Protein AF-K9D0R0-F1 (afdb_monomer)

Mean predicted aligned error: 2.79 Å

InterPro domains:
  IPR000415 Nitroreductase-like [G3DSA:3.40.109.10] (1-142)
  IPR000415 Nitroreductase-like [SSF55469] (1-142)
  IPR029479 Nitroreductase [PF00881] (1-142)
  IPR050627 Nitroreductase/BluB [PTHR23026] (1-141)

Foldseek 3Di:
DFAAVLRLLQKDKDKDPDLVLLVLQCVFFVQCNVVSVDPPIDIDMDGHWPCCQQLPHPSVVCCQCVVVVHDPVVSVVSSVVSNCCCCPVQNPVVDRVSSRVSRVVSVVRVVVVVCVVCVVVVHHDDDGPRGDPVSSVVSVVD

Sequence (142 aa):
MSPSSFGFEPWKFVIIEKQSIKDKLFPVSWGAQNSLSGASHFMIILARKKADTVADADYITHIMKDIKHMPEDVQNMMRGAYGNFQTNDFKLIDSDRAMFDWASKQIYIALGNMLTTAAMLGVDSCPIEGFNIEKVEEILSL

Nearest PDB structures (foldseek):
  8q5g-assembly1_B  TM=9.785E-01  e=2.141E-14  Bacillus tequilensis
  8qyg-assembly1_A  TM=9.763E-01  e=8.507E-14  Bacillus tequilensis
  7t33-assembly1_B  TM=9.540E-01  e=3.953E-12  Haemophilus influenzae Rd KW20
  6wt2-assembly2_D  TM=9.504E-01  e=3.723E-12  Neisseria meningitidis Z2491
  2hay-assembly1_A  TM=9.258E-01  e=2.251E-11  Streptococcus pyogenes serotype M1

Organism: NCBI:txid883156

Secondary structure (DSSP, 8-state):
----GGG---EEEEE---HHHHHHHGGG-TTTHHHHHH-S--EEEEEPPHHHHSTT-HHHHHIIIIIS---HHHHHHHHHHHHHIIIIIS--TT-HHHHHHHHHHHHHHHHHHHHHHHHHTT--------S-HHHHHHHHT-

pLDDT: mean 96.79, std 4.28, range [55.34, 98.62]

Structure (mmCIF, N/CA/C/O backbone):
data_AF-K9D0R0-F1
#
_entry.id   AF-K9D0R0-F1
#
loop_
_atom_site.group_PDB
_atom_site.id
_atom_site.type_symbol
_atom_site.label_atom_id
_atom_site.label_alt_id
_atom_site.label_comp_id
_atom_site.label_asym_id
_atom_site.label_entity_id
_atom_site.label_seq_id
_atom_site.pdbx_PDB_ins_code
_atom_site.Cartn_x
_atom_site.Cartn_y
_atom_site.Cartn_z
_atom_site.occupancy
_atom_site.B_iso_or_equiv
_atom_site.auth_seq_id
_atom_site.auth_comp_id
_atom_site.auth_asym_id
_atom_site.auth_atom_id
_atom_site.pdbx_PDB_model_num
ATOM 1 N N . MET A 1 1 ? -8.785 8.375 -5.819 1.00 74.50 1 MET A N 1
ATOM 2 C CA . MET A 1 1 ? -7.786 8.227 -6.897 1.00 74.50 1 MET A CA 1
ATOM 3 C C . MET A 1 1 ? -6.454 8.753 -6.395 1.00 74.50 1 MET A C 1
ATOM 5 O O . MET A 1 1 ? -6.231 9.955 -6.444 1.00 74.50 1 MET A O 1
ATOM 9 N N . SER A 1 2 ? -5.614 7.884 -5.838 1.00 95.69 2 SER A N 1
ATOM 10 C CA . SER A 1 2 ? -4.322 8.299 -5.282 1.00 95.69 2 SER A CA 1
ATOM 11 C C . SER A 1 2 ? -3.208 8.020 -6.283 1.00 95.69 2 SER A C 1
ATOM 13 O O . SER A 1 2 ? -3.195 6.930 -6.852 1.00 95.69 2 SER A O 1
ATOM 15 N N . PRO A 1 3 ? -2.289 8.968 -6.533 1.00 97.38 3 PRO A N 1
ATOM 16 C CA . PRO A 1 3 ? -1.160 8.705 -7.406 1.00 97.38 3 PRO A CA 1
ATOM 17 C C . PRO A 1 3 ? -0.163 7.768 -6.717 1.00 97.38 3 PRO A C 1
ATOM 19 O O . PRO A 1 3 ? -0.053 7.729 -5.493 1.00 97.38 3 PRO A O 1
ATOM 22 N N . SER A 1 4 ? 0.595 7.033 -7.523 1.00 97.88 4 SER A N 1
ATOM 23 C CA . SER A 1 4 ? 1.751 6.251 -7.082 1.00 97.88 4 SER A CA 1
ATOM 24 C C . SER A 1 4 ? 2.858 6.353 -8.125 1.00 97.88 4 SER A C 1
ATOM 26 O O . SER A 1 4 ? 2.587 6.584 -9.306 1.00 97.88 4 SER A O 1
ATOM 28 N N . SER A 1 5 ? 4.114 6.193 -7.705 1.00 97.38 5 SER A N 1
ATOM 29 C CA . SER A 1 5 ? 5.250 6.118 -8.630 1.00 97.38 5 SER A CA 1
ATOM 30 C C . SER A 1 5 ? 5.006 5.034 -9.697 1.00 97.38 5 SER A C 1
ATOM 32 O O . SER A 1 5 ? 4.586 3.924 -9.367 1.00 97.38 5 SER A O 1
ATOM 34 N N . PHE A 1 6 ? 5.179 5.390 -10.979 1.00 97.00 6 PHE A N 1
ATOM 35 C CA . PHE A 1 6 ? 4.824 4.585 -12.167 1.00 97.00 6 PHE A CA 1
ATOM 36 C C . PHE A 1 6 ? 3.338 4.156 -12.270 1.00 97.00 6 PHE A C 1
ATOM 38 O O . PHE A 1 6 ? 2.923 3.498 -13.228 1.00 97.00 6 PHE A O 1
ATOM 45 N N . GLY A 1 7 ? 2.489 4.564 -11.325 1.00 96.50 7 GLY A N 1
ATOM 46 C CA . GLY A 1 7 ? 1.079 4.199 -11.264 1.00 96.50 7 GLY A CA 1
ATOM 47 C C . GLY A 1 7 ? 0.853 2.701 -11.063 1.00 96.50 7 GLY A C 1
ATOM 48 O O . GLY A 1 7 ? -0.078 2.170 -11.659 1.00 96.50 7 GLY A O 1
ATOM 49 N N . PHE A 1 8 ? 1.736 2.000 -10.345 1.00 97.19 8 PHE A N 1
ATOM 50 C CA . PHE A 1 8 ? 1.585 0.559 -10.079 1.00 97.19 8 PHE A CA 1
ATOM 51 C C . PHE A 1 8 ? 0.820 0.241 -8.799 1.00 97.19 8 PHE A C 1
ATOM 53 O O . PHE A 1 8 ? 0.533 -0.925 -8.542 1.00 97.19 8 PHE A O 1
ATOM 60 N N . GLU A 1 9 ? 0.472 1.265 -8.018 1.00 97.56 9 GLU A N 1
ATOM 61 C CA . GLU A 1 9 ? -0.485 1.153 -6.917 1.00 97.56 9 GLU A CA 1
ATOM 62 C C . GLU A 1 9 ? -0.164 -0.029 -5.981 1.00 97.56 9 GLU A C 1
ATOM 64 O O . GLU A 1 9 ? -0.966 -0.953 -5.871 1.00 97.56 9 GLU A O 1
ATOM 69 N N . PRO A 1 10 ? 1.029 -0.077 -5.347 1.00 97.38 10 PRO A N 1
ATOM 70 C CA . PRO A 1 10 ? 1.522 -1.266 -4.644 1.00 97.38 10 PRO A CA 1
ATOM 71 C C . PRO A 1 10 ? 0.852 -1.465 -3.271 1.00 97.38 10 PRO A C 1
ATOM 73 O O . PRO A 1 10 ? 1.516 -1.773 -2.280 1.00 97.38 10 PRO A O 1
ATOM 76 N N . TRP A 1 11 ? -0.464 -1.270 -3.208 1.00 97.38 11 TRP A N 1
ATOM 77 C CA . TRP A 1 11 ? -1.292 -1.323 -2.016 1.00 97.38 11 TRP A CA 1
ATOM 78 C C . TRP A 1 11 ? -2.382 -2.387 -2.107 1.00 97.38 11 TRP A C 1
ATOM 80 O O . TRP A 1 11 ? -2.881 -2.730 -3.179 1.00 97.38 11 TRP A O 1
ATOM 90 N N . LYS A 1 12 ? -2.801 -2.873 -0.941 1.00 95.88 12 LYS A N 1
ATOM 91 C CA . LYS A 1 12 ? -4.054 -3.603 -0.758 1.00 95.88 12 LYS A CA 1
ATOM 92 C C . LYS A 1 12 ? -4.755 -3.072 0.484 1.00 95.88 12 LYS A C 1
ATOM 94 O O . LYS A 1 12 ? -4.132 -2.927 1.531 1.00 95.88 12 LYS A O 1
ATOM 99 N N . PHE A 1 13 ? -6.047 -2.801 0.366 1.00 96.62 13 PHE A N 1
ATOM 100 C CA . PHE A 1 13 ? -6.879 -2.329 1.468 1.00 96.62 13 PHE A CA 1
ATOM 101 C C . PHE A 1 13 ? -7.675 -3.502 2.034 1.00 96.62 13 PHE A C 1
ATOM 103 O O . PHE A 1 13 ? -8.375 -4.188 1.290 1.00 96.62 13 PHE A O 1
ATOM 110 N N . VAL A 1 14 ? -7.557 -3.751 3.337 1.00 96.00 14 VAL A N 1
ATOM 111 C CA . VAL A 1 14 ? -8.257 -4.842 4.022 1.00 96.00 14 VAL A CA 1
ATOM 112 C C . VAL A 1 14 ? -9.148 -4.252 5.103 1.00 96.00 14 VAL A C 1
ATOM 114 O O . VAL A 1 14 ? -8.655 -3.708 6.088 1.00 96.00 14 VAL A O 1
ATOM 117 N N . ILE A 1 15 ? -10.464 -4.363 4.924 1.00 96.50 15 ILE A N 1
ATOM 118 C CA . ILE A 1 15 ? -11.443 -3.968 5.940 1.00 96.50 15 ILE A CA 1
ATOM 119 C C . ILE A 1 15 ? -11.602 -5.125 6.929 1.00 96.50 15 ILE A C 1
ATOM 121 O O . ILE A 1 15 ? -11.897 -6.256 6.544 1.00 96.50 15 ILE A O 1
ATOM 125 N N . ILE A 1 16 ? -11.397 -4.844 8.213 1.00 96.38 16 ILE A N 1
ATOM 126 C CA . ILE A 1 16 ? -11.510 -5.815 9.298 1.00 96.38 16 ILE A CA 1
ATOM 127 C C . ILE A 1 16 ? -12.920 -5.743 9.885 1.00 96.38 16 ILE A C 1
ATOM 129 O O . ILE A 1 16 ? -13.211 -4.926 10.759 1.00 96.38 16 ILE A O 1
ATOM 133 N N . GLU A 1 17 ? -13.802 -6.618 9.409 1.00 92.88 17 GLU A N 1
ATOM 134 C CA . GLU A 1 17 ? -15.193 -6.692 9.881 1.00 92.88 17 GLU A CA 1
ATOM 135 C C . GLU A 1 17 ? -15.362 -7.656 11.063 1.00 92.88 17 GLU A C 1
ATOM 137 O O . GLU A 1 17 ? -16.130 -7.396 11.988 1.00 92.88 17 GLU A O 1
ATOM 142 N N . LYS A 1 18 ? -14.615 -8.768 11.065 1.00 95.06 18 LYS A N 1
ATOM 143 C CA . LYS A 1 18 ? -14.752 -9.834 12.067 1.00 95.06 18 LYS A CA 1
ATOM 144 C C . LYS A 1 18 ? -14.275 -9.374 13.445 1.00 95.06 18 LYS A C 1
ATOM 146 O O . LYS A 1 18 ? -13.082 -9.132 13.638 1.00 95.06 18 LYS A O 1
ATOM 151 N N . GLN A 1 19 ? -15.184 -9.368 14.424 1.00 95.50 19 GLN A N 1
ATOM 152 C CA . GLN A 1 19 ? -14.870 -9.014 15.814 1.00 95.50 19 GLN A CA 1
ATOM 153 C C . GLN A 1 19 ? -13.746 -9.883 16.393 1.00 95.50 19 GLN A C 1
ATOM 155 O O . GLN A 1 19 ? -12.818 -9.360 16.991 1.00 95.50 19 GLN A O 1
ATOM 160 N N . SER A 1 20 ? -13.737 -11.182 16.083 1.00 95.94 20 SER A N 1
ATOM 161 C CA . SER A 1 20 ? -12.689 -12.105 16.534 1.00 95.94 20 SER A CA 1
ATOM 162 C C . SER A 1 20 ? -11.275 -11.719 16.078 1.00 95.94 20 SER A C 1
ATOM 164 O O . SER A 1 20 ? -10.301 -12.113 16.711 1.00 95.94 20 SER A O 1
ATOM 166 N N . ILE A 1 21 ? -11.138 -10.992 14.963 1.00 96.38 21 ILE A N 1
ATOM 167 C CA . ILE A 1 21 ? -9.847 -10.464 14.503 1.00 96.38 21 ILE A CA 1
ATOM 168 C C . ILE A 1 21 ? -9.529 -9.161 15.239 1.00 96.38 21 ILE A C 1
ATOM 170 O O . ILE A 1 21 ? -8.407 -8.997 15.710 1.00 96.38 21 ILE A O 1
ATOM 174 N N . LYS A 1 22 ? -10.514 -8.268 15.417 1.00 96.88 22 LYS A N 1
ATOM 175 C CA . LYS A 1 22 ? -10.354 -7.038 16.213 1.00 96.88 22 LYS A CA 1
ATOM 176 C C . LYS A 1 22 ? -9.904 -7.342 17.646 1.00 96.88 22 LYS A C 1
ATOM 178 O O . LYS A 1 22 ? -8.975 -6.701 18.128 1.00 96.88 22 LYS A O 1
ATOM 183 N N . ASP A 1 23 ? -10.476 -8.368 18.274 1.00 97.00 23 ASP A N 1
ATOM 184 C CA . ASP A 1 23 ? -10.127 -8.803 19.632 1.00 97.00 23 ASP A CA 1
ATOM 185 C C . ASP A 1 23 ? -8.666 -9.272 19.730 1.00 97.00 23 ASP A C 1
ATOM 187 O O . ASP A 1 23 ? -7.988 -8.996 20.718 1.00 97.00 23 ASP A O 1
ATOM 191 N N . LYS A 1 24 ? -8.147 -9.933 18.684 1.00 97.75 24 LYS A N 1
ATOM 192 C CA . LYS A 1 24 ? -6.729 -10.323 18.595 1.00 97.75 24 LYS A CA 1
ATOM 193 C C . LYS A 1 24 ? -5.811 -9.126 18.337 1.00 97.75 24 LYS A C 1
ATOM 195 O O . LYS A 1 24 ? -4.706 -9.083 18.870 1.00 97.75 24 LYS A O 1
ATOM 200 N N . LEU A 1 25 ? -6.256 -8.156 17.534 1.00 98.00 25 LEU A N 1
ATOM 201 C CA . LEU A 1 25 ? -5.489 -6.947 17.212 1.00 98.00 25 LEU A CA 1
ATOM 202 C C . LEU A 1 25 ? -5.384 -5.985 18.403 1.00 98.00 25 LEU A C 1
ATOM 204 O O . LEU A 1 25 ? -4.358 -5.325 18.566 1.00 98.00 25 LEU A O 1
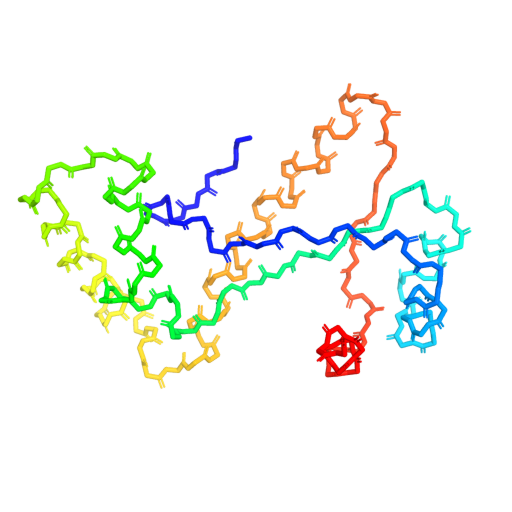ATOM 208 N N . PHE A 1 26 ? -6.415 -5.913 19.245 1.00 98.12 26 PHE A N 1
ATOM 209 C CA . PHE A 1 26 ? -6.502 -4.994 20.381 1.00 98.12 26 PHE A CA 1
ATOM 210 C C . PHE A 1 26 ? -5.287 -5.022 21.331 1.00 98.12 26 PHE A C 1
ATOM 212 O O . PHE A 1 26 ? -4.694 -3.962 21.559 1.00 98.12 26 PHE A O 1
ATOM 219 N N . PRO A 1 27 ? -4.839 -6.182 21.860 1.00 98.19 27 PRO A N 1
ATOM 220 C CA . PRO A 1 27 ? -3.700 -6.231 22.779 1.00 98.19 27 PRO A CA 1
ATOM 221 C C . PRO A 1 27 ? -2.350 -5.903 22.123 1.00 98.19 27 PRO A C 1
ATOM 223 O O . PRO A 1 27 ? -1.389 -5.613 22.833 1.00 98.19 27 PRO A O 1
ATOM 226 N N . VAL A 1 28 ? -2.248 -5.949 20.791 1.00 98.38 28 VAL A N 1
ATOM 227 C CA . VAL A 1 28 ? -0.993 -5.702 20.055 1.00 98.38 28 VAL A CA 1
ATOM 228 C C . VAL A 1 28 ? -0.951 -4.330 19.378 1.00 98.38 28 VAL A C 1
ATOM 230 O O . VAL A 1 28 ? 0.074 -3.966 18.802 1.00 98.38 28 VAL A O 1
ATOM 233 N N . SER A 1 29 ? -2.037 -3.557 19.485 1.00 98.31 29 SER A N 1
ATOM 234 C CA . SER A 1 29 ? -2.244 -2.282 18.789 1.00 98.31 29 SER A CA 1
ATOM 235 C C . SER A 1 29 ? -2.566 -1.155 19.771 1.00 98.31 29 SER A C 1
ATOM 237 O O . SER A 1 29 ? -3.680 -0.634 19.812 1.00 98.31 29 SER A O 1
ATOM 239 N N . TRP A 1 30 ? -1.582 -0.781 20.589 1.00 98.06 30 TRP A N 1
ATOM 240 C CA . TRP A 1 30 ? -1.720 0.206 21.667 1.00 98.06 30 TRP A CA 1
ATOM 241 C C . TRP A 1 30 ? -2.229 1.580 21.196 1.00 98.06 30 TRP A C 1
ATOM 243 O O . TRP A 1 30 ? -3.030 2.203 21.883 1.00 98.06 30 TRP A O 1
ATOM 253 N N . GLY A 1 31 ? -1.832 2.033 20.006 1.00 98.06 31 GLY A N 1
ATOM 254 C CA . GLY A 1 31 ? -2.298 3.280 19.391 1.00 98.06 31 GLY A CA 1
ATOM 255 C C . GLY A 1 31 ? -3.637 3.153 18.661 1.00 98.06 31 GLY A C 1
ATOM 256 O O . GLY A 1 31 ? -4.178 4.154 18.205 1.00 98.06 31 GLY A O 1
ATOM 257 N N . ALA A 1 32 ? -4.179 1.937 18.544 1.00 97.69 32 ALA A N 1
ATOM 258 C CA . ALA A 1 32 ? -5.421 1.653 17.831 1.00 97.69 32 ALA A CA 1
ATOM 259 C C . ALA A 1 32 ? -6.617 1.385 18.750 1.00 97.69 32 ALA A C 1
ATOM 261 O O . ALA A 1 32 ? -7.725 1.234 18.245 1.00 97.69 32 ALA A O 1
ATOM 262 N N . GLN A 1 33 ? -6.423 1.277 20.070 1.00 97.50 33 GLN A N 1
ATOM 263 C CA . GLN A 1 33 ? -7.446 0.756 20.988 1.00 97.50 33 GLN A CA 1
ATOM 264 C C . GLN A 1 33 ? -8.768 1.531 20.931 1.00 97.50 33 GLN A C 1
ATOM 266 O O . GLN A 1 33 ? -9.829 0.917 20.850 1.00 97.50 33 GLN A O 1
ATOM 271 N N . ASN A 1 34 ? -8.720 2.866 20.884 1.00 96.50 34 ASN A N 1
ATOM 272 C CA . ASN A 1 34 ? -9.928 3.688 20.747 1.00 96.50 34 ASN A CA 1
ATOM 273 C C . ASN A 1 34 ? -10.665 3.397 19.429 1.00 96.50 34 ASN A C 1
ATOM 275 O O . ASN A 1 34 ? -11.882 3.213 19.422 1.00 96.50 34 ASN A O 1
ATOM 279 N N . SER A 1 35 ? -9.923 3.289 18.325 1.00 96.44 35 SER A N 1
ATOM 280 C CA . SER A 1 35 ? -10.479 2.977 17.007 1.00 96.44 35 SER A CA 1
ATOM 281 C C . SER A 1 35 ? -11.027 1.549 16.939 1.00 96.44 35 SER A C 1
ATOM 283 O O . SER A 1 35 ? -12.093 1.332 16.379 1.00 96.44 35 SER A O 1
ATOM 285 N N . LEU A 1 36 ? -10.358 0.567 17.543 1.00 96.56 36 LEU A N 1
ATOM 286 C CA . LEU A 1 36 ? -10.834 -0.820 17.581 1.00 96.56 36 LEU A CA 1
ATOM 287 C C . LEU A 1 36 ? -12.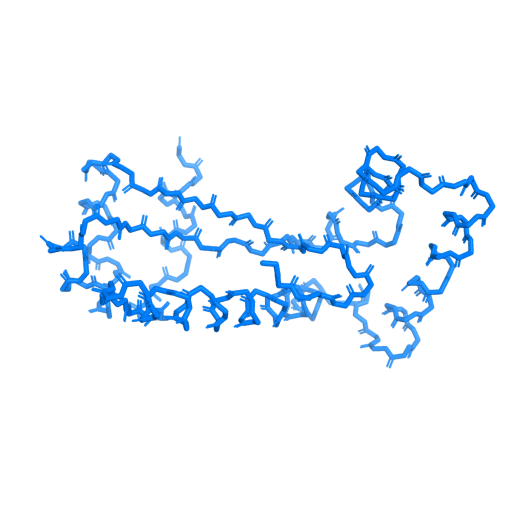119 -0.979 18.406 1.00 96.56 36 LEU A C 1
ATOM 289 O O . LEU A 1 36 ? -12.952 -1.813 18.056 1.00 96.56 36 LEU A O 1
ATOM 293 N N . SER A 1 37 ? -12.294 -0.170 19.454 1.00 95.06 37 SER A N 1
ATOM 294 C CA . SER A 1 37 ? -13.492 -0.184 20.302 1.00 95.06 37 SER A CA 1
ATOM 295 C C . SER A 1 37 ? -14.683 0.571 19.709 1.00 95.06 37 SER A C 1
ATOM 297 O O . SER A 1 37 ? -15.821 0.221 20.009 1.00 95.06 37 SER A O 1
ATOM 299 N N . GLY A 1 38 ? -14.441 1.626 18.923 1.00 92.69 38 GLY A N 1
ATOM 300 C CA . GLY A 1 38 ? -15.493 2.584 18.558 1.00 92.69 38 GLY A CA 1
ATOM 301 C C . GLY A 1 38 ? -15.634 2.917 17.074 1.00 92.69 38 GLY A C 1
ATOM 302 O O . GLY A 1 38 ? -16.638 3.518 16.697 1.00 92.69 38 GLY A O 1
ATOM 303 N N . ALA A 1 39 ? -14.673 2.563 16.217 1.00 96.38 39 ALA A N 1
ATOM 304 C CA . ALA A 1 39 ? -14.755 2.916 14.802 1.00 96.38 39 ALA A CA 1
ATOM 305 C C . ALA A 1 39 ? -15.792 2.055 14.071 1.00 96.38 39 ALA A C 1
ATOM 307 O O . ALA A 1 39 ? -15.838 0.831 14.226 1.00 96.38 39 ALA A O 1
ATOM 308 N N . SER A 1 40 ? -16.576 2.695 13.198 1.00 95.69 40 SER A N 1
ATOM 309 C CA . SER A 1 40 ? -17.513 1.999 12.307 1.00 95.69 40 SER A CA 1
ATOM 310 C C . SER A 1 40 ? -16.788 1.050 11.348 1.00 95.69 40 SER A C 1
ATOM 312 O O . SER A 1 40 ? -17.281 -0.038 11.063 1.00 95.69 40 SER A O 1
ATOM 314 N N . HIS A 1 41 ? -15.595 1.438 10.893 1.00 96.69 41 HIS A N 1
ATOM 315 C CA . HIS A 1 41 ? -14.731 0.642 10.031 1.00 96.69 41 HIS A CA 1
ATOM 316 C C . HIS A 1 41 ? -13.297 0.689 10.548 1.00 96.69 41 HIS A C 1
ATOM 318 O O . HIS A 1 41 ? -12.801 1.737 10.957 1.00 96.69 41 HIS A O 1
ATOM 324 N N . PHE A 1 42 ? -12.618 -0.452 10.481 1.00 97.44 42 PHE A N 1
ATOM 325 C CA . PHE A 1 42 ? -11.192 -0.562 10.759 1.00 97.44 42 PHE A CA 1
ATOM 326 C C . PHE A 1 42 ? -10.517 -1.154 9.527 1.00 97.44 42 PHE A C 1
ATOM 328 O O . PHE A 1 42 ? -10.932 -2.209 9.050 1.00 97.44 42 PHE A O 1
ATOM 335 N N . MET A 1 43 ? -9.512 -0.470 8.989 1.00 96.94 43 MET A N 1
ATOM 336 C CA . MET A 1 43 ? -8.835 -0.874 7.762 1.00 96.94 43 MET A CA 1
ATOM 337 C C . MET A 1 43 ? -7.338 -1.000 8.001 1.00 96.94 43 MET A C 1
ATOM 339 O O . MET A 1 43 ? -6.729 -0.136 8.624 1.00 96.94 43 MET A O 1
ATOM 343 N N . ILE A 1 44 ? -6.750 -2.055 7.447 1.00 97.31 44 ILE A N 1
ATOM 344 C CA . ILE A 1 44 ? -5.305 -2.236 7.358 1.00 97.31 44 ILE A CA 1
ATOM 345 C C . ILE A 1 44 ? -4.897 -2.022 5.903 1.00 97.31 44 ILE A C 1
ATOM 347 O O . ILE A 1 44 ? -5.512 -2.580 4.989 1.00 97.31 44 ILE A O 1
ATOM 351 N N . ILE A 1 45 ? -3.870 -1.200 5.686 1.00 97.69 45 ILE A N 1
ATOM 352 C CA . ILE A 1 45 ? -3.300 -0.959 4.361 1.00 97.69 45 ILE A CA 1
ATOM 353 C C . ILE A 1 45 ? -1.995 -1.743 4.254 1.00 97.69 45 ILE A C 1
ATOM 355 O O . ILE A 1 45 ? -1.078 -1.541 5.044 1.00 97.69 45 ILE A O 1
ATOM 359 N N . LEU A 1 46 ? -1.924 -2.654 3.288 1.00 97.44 46 LEU A N 1
ATOM 360 C CA . LEU A 1 46 ? -0.780 -3.534 3.072 1.00 97.44 46 LEU A CA 1
ATOM 361 C C . LEU A 1 46 ? 0.059 -3.038 1.900 1.00 97.44 46 LEU A C 1
ATOM 363 O O . LEU A 1 46 ? -0.498 -2.722 0.847 1.00 97.44 46 LEU A O 1
ATOM 367 N N . ALA A 1 47 ? 1.381 -3.045 2.064 1.00 97.62 47 ALA A N 1
ATOM 368 C CA . ALA A 1 47 ? 2.338 -2.817 0.985 1.00 97.62 47 ALA A CA 1
ATOM 369 C C . ALA A 1 47 ? 2.740 -4.129 0.322 1.00 97.62 47 ALA A C 1
ATOM 371 O O . ALA A 1 47 ? 3.008 -5.129 0.994 1.00 97.62 47 ALA A O 1
ATOM 372 N N . ARG A 1 48 ? 2.822 -4.118 -1.008 1.00 97.19 48 ARG A N 1
ATOM 373 C CA . ARG A 1 48 ? 3.392 -5.238 -1.759 1.00 97.19 48 ARG A CA 1
ATOM 374 C C . ARG A 1 48 ? 4.890 -5.370 -1.477 1.00 97.19 48 ARG A C 1
ATOM 376 O O . ARG A 1 48 ? 5.609 -4.374 -1.401 1.00 97.19 48 ARG A O 1
ATOM 383 N N . LYS A 1 49 ? 5.353 -6.613 -1.320 1.00 97.00 49 LYS A N 1
ATOM 384 C CA . LYS A 1 49 ? 6.772 -6.947 -1.115 1.00 97.00 49 LYS A CA 1
ATOM 385 C C . LYS A 1 49 ? 7.505 -6.995 -2.457 1.00 97.00 49 LYS A C 1
ATOM 387 O O . LYS A 1 49 ? 6.874 -7.040 -3.509 1.00 97.00 49 LYS A O 1
ATOM 392 N N . LYS A 1 50 ? 8.839 -7.050 -2.408 1.00 97.31 50 LYS A N 1
ATOM 393 C CA . LYS A 1 50 ? 9.719 -7.063 -3.588 1.00 97.31 50 LYS A CA 1
ATOM 394 C C . LYS A 1 50 ? 9.289 -8.045 -4.679 1.00 97.31 50 LYS A C 1
ATOM 396 O O . LYS A 1 50 ? 9.290 -7.666 -5.841 1.00 97.31 50 LYS A O 1
ATOM 401 N N . ALA A 1 51 ? 8.887 -9.262 -4.313 1.00 96.94 51 ALA A N 1
ATOM 402 C CA . ALA A 1 51 ? 8.459 -10.283 -5.272 1.00 96.94 51 ALA A CA 1
ATOM 403 C C . ALA A 1 51 ? 7.318 -9.821 -6.202 1.00 96.94 51 ALA A C 1
ATOM 405 O O . ALA A 1 51 ? 7.258 -10.245 -7.348 1.00 96.94 51 ALA A O 1
ATOM 406 N N . ASP A 1 52 ? 6.461 -8.913 -5.731 1.00 97.25 52 ASP A N 1
ATOM 407 C CA . ASP A 1 52 ? 5.358 -8.349 -6.510 1.00 97.25 52 ASP A CA 1
ATOM 408 C C . ASP A 1 52 ? 5.712 -7.009 -7.172 1.00 97.25 52 ASP A C 1
ATOM 410 O O . ASP A 1 52 ? 4.939 -6.499 -7.980 1.00 97.25 52 ASP A O 1
ATOM 414 N N . THR A 1 53 ? 6.817 -6.373 -6.783 1.00 96.62 53 THR A N 1
ATOM 415 C CA . THR A 1 53 ? 7.134 -5.002 -7.203 1.00 96.62 53 THR A CA 1
ATOM 416 C C . THR A 1 53 ? 8.363 -4.900 -8.086 1.00 96.62 53 THR A C 1
ATOM 418 O O . THR A 1 53 ? 8.555 -3.852 -8.688 1.00 96.62 53 THR A O 1
ATOM 421 N N . VAL A 1 54 ? 9.181 -5.944 -8.227 1.00 97.56 54 VAL A N 1
ATOM 422 C CA . VAL A 1 54 ? 10.251 -5.969 -9.239 1.00 97.56 54 VAL A CA 1
ATOM 423 C C . VAL A 1 54 ? 9.677 -5.817 -10.649 1.00 97.56 54 VAL A C 1
ATOM 425 O O . VAL A 1 54 ? 8.546 -6.214 -10.917 1.00 97.56 54 VAL A O 1
ATOM 428 N N . ALA A 1 55 ? 10.437 -5.195 -11.551 1.00 97.44 55 ALA A N 1
ATOM 429 C CA . ALA A 1 55 ? 9.936 -4.801 -12.868 1.00 97.44 55 ALA A CA 1
ATOM 430 C C . ALA A 1 55 ? 9.384 -5.957 -13.726 1.00 97.44 55 ALA A C 1
ATOM 432 O O . ALA A 1 55 ? 8.500 -5.745 -14.560 1.00 97.44 55 ALA A O 1
ATOM 433 N N . ASP A 1 56 ? 9.888 -7.170 -13.526 1.00 96.06 56 ASP A N 1
ATOM 434 C CA . ASP A 1 56 ? 9.461 -8.398 -14.193 1.00 96.06 56 ASP A CA 1
ATOM 435 C C . ASP A 1 56 ? 8.359 -9.168 -13.446 1.00 96.06 56 ASP A C 1
ATOM 437 O O . ASP A 1 56 ? 7.892 -10.183 -13.956 1.00 96.06 56 ASP A O 1
ATOM 441 N N . ALA A 1 57 ? 7.888 -8.682 -12.292 1.00 97.81 57 ALA A N 1
ATOM 442 C CA . ALA A 1 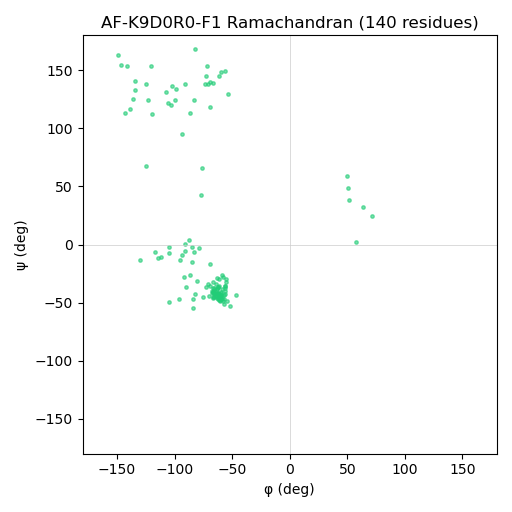57 ? 6.843 -9.349 -11.523 1.00 97.81 57 ALA A CA 1
ATOM 443 C C . ALA A 1 57 ? 5.522 -9.462 -12.302 1.00 97.81 57 ALA A C 1
ATOM 445 O O . ALA A 1 57 ? 5.090 -8.534 -13.002 1.00 97.81 57 ALA A O 1
ATOM 446 N N . ASP A 1 58 ? 4.813 -10.572 -12.083 1.00 98.19 58 ASP A N 1
ATOM 447 C CA . ASP A 1 58 ? 3.492 -10.827 -12.670 1.00 98.19 58 ASP A CA 1
ATOM 448 C C . ASP A 1 58 ? 2.498 -9.713 -12.341 1.00 98.19 58 ASP A C 1
ATOM 450 O O . ASP A 1 58 ? 1.720 -9.298 -13.198 1.00 98.19 58 ASP A O 1
ATOM 454 N N . TYR A 1 59 ? 2.561 -9.167 -11.124 1.00 97.94 59 TYR A N 1
ATOM 455 C CA . TYR A 1 59 ? 1.717 -8.048 -10.718 1.00 97.94 59 TYR A CA 1
ATOM 456 C C . TYR A 1 59 ? 1.940 -6.800 -11.585 1.00 97.94 59 TYR A C 1
ATOM 458 O O . TYR A 1 59 ? 0.976 -6.174 -12.025 1.00 97.94 59 TYR A O 1
ATOM 466 N N . ILE A 1 60 ? 3.194 -6.450 -11.880 1.00 98.12 60 ILE A N 1
ATOM 467 C CA . ILE A 1 60 ? 3.521 -5.295 -12.726 1.00 98.12 60 ILE A CA 1
ATOM 468 C C . ILE A 1 60 ? 3.009 -5.523 -14.149 1.00 98.12 60 ILE A C 1
ATOM 470 O O . ILE A 1 60 ? 2.392 -4.633 -14.741 1.00 98.12 60 ILE A O 1
ATOM 474 N N . THR A 1 61 ? 3.183 -6.738 -14.671 1.00 97.88 61 THR A N 1
ATOM 475 C CA . THR A 1 61 ? 2.640 -7.129 -15.978 1.00 97.88 61 THR A CA 1
ATOM 476 C C . THR A 1 61 ? 1.113 -7.045 -16.001 1.00 97.88 61 THR A C 1
ATOM 478 O O . THR A 1 61 ? 0.558 -6.454 -16.926 1.00 97.88 61 THR A O 1
ATOM 481 N N . HIS A 1 62 ? 0.434 -7.539 -14.965 1.00 98.00 62 HIS A N 1
ATOM 482 C CA . HIS A 1 62 ? -1.018 -7.453 -14.816 1.00 98.00 62 HIS A CA 1
ATOM 483 C C . HIS A 1 62 ? -1.512 -6.000 -14.822 1.00 98.00 62 HIS A C 1
ATOM 485 O O . HIS A 1 62 ? -2.426 -5.661 -15.574 1.00 98.00 62 HIS A O 1
ATOM 491 N N . ILE A 1 63 ? -0.877 -5.104 -14.055 1.00 97.94 63 ILE A N 1
ATOM 492 C CA . ILE A 1 63 ? -1.261 -3.686 -14.044 1.00 97.94 63 ILE A CA 1
ATOM 493 C C . ILE A 1 63 ? -1.104 -3.057 -15.434 1.00 97.94 63 ILE A C 1
ATOM 495 O O . ILE A 1 63 ? -1.998 -2.346 -15.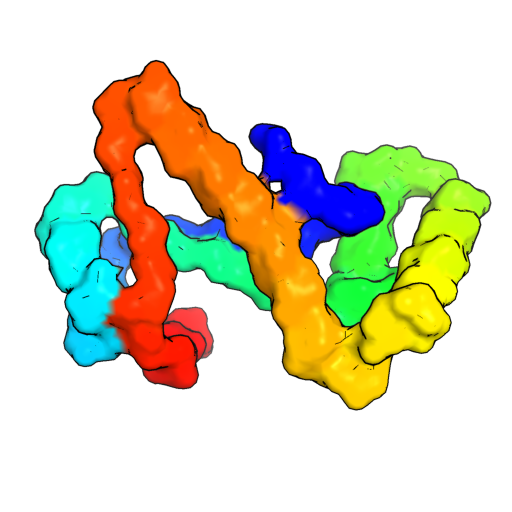890 1.00 97.94 63 ILE A O 1
ATOM 499 N N . MET A 1 64 ? 0.007 -3.297 -16.133 1.00 98.12 64 MET A N 1
ATOM 500 C CA . MET A 1 64 ? 0.218 -2.686 -17.450 1.00 98.12 64 MET A CA 1
ATOM 501 C C . MET A 1 64 ? -0.718 -3.258 -18.521 1.00 98.12 64 MET A C 1
ATOM 503 O O . MET A 1 64 ? -1.288 -2.501 -19.309 1.00 98.12 64 MET A O 1
ATOM 507 N N . LYS A 1 65 ? -0.886 -4.582 -18.551 1.00 98.12 65 LYS A N 1
ATOM 508 C CA . LYS A 1 65 ? -1.630 -5.290 -19.596 1.00 98.12 65 LYS A CA 1
ATOM 509 C C . LYS A 1 65 ? -3.133 -5.310 -19.339 1.00 98.12 65 LYS A C 1
ATOM 511 O O . LYS A 1 65 ? -3.912 -4.913 -20.201 1.00 98.12 65 LYS A O 1
ATOM 516 N N . ASP A 1 66 ? -3.543 -5.784 -18.171 1.00 98.06 66 ASP A N 1
ATOM 517 C CA . ASP A 1 66 ? -4.941 -6.128 -17.913 1.00 98.06 66 ASP A CA 1
ATOM 518 C C . ASP A 1 66 ? -5.720 -4.954 -17.318 1.00 98.06 66 ASP A C 1
ATOM 520 O O . ASP A 1 66 ? -6.922 -4.859 -17.539 1.00 98.06 66 ASP A O 1
ATOM 524 N N . ILE A 1 67 ? -5.048 -4.051 -16.592 1.00 96.88 67 ILE A N 1
ATOM 525 C CA . ILE A 1 67 ? -5.686 -2.872 -15.984 1.00 96.88 67 ILE A CA 1
ATOM 526 C C . ILE A 1 67 ? -5.529 -1.626 -16.859 1.00 96.88 67 ILE A C 1
ATOM 528 O O . ILE A 1 67 ? -6.494 -0.900 -17.085 1.00 96.88 67 ILE A O 1
ATOM 532 N N . LYS A 1 68 ? -4.316 -1.354 -17.354 1.00 96.50 68 LYS A N 1
ATOM 533 C CA . LYS A 1 68 ? -4.029 -0.160 -18.169 1.00 96.50 68 LYS A CA 1
ATOM 534 C C . LYS A 1 68 ? -4.139 -0.391 -19.677 1.00 96.50 68 LYS A C 1
ATOM 536 O O . LYS A 1 68 ? -4.062 0.582 -20.423 1.00 96.50 68 LYS A O 1
ATOM 541 N N . HIS A 1 69 ? -4.300 -1.639 -20.123 1.00 97.88 69 HIS A N 1
ATOM 542 C CA . HIS A 1 69 ? -4.432 -2.008 -21.539 1.00 97.88 69 HIS A CA 1
ATOM 543 C C . HIS A 1 69 ? -3.321 -1.437 -22.436 1.00 97.88 69 HIS A C 1
ATOM 545 O O . HIS A 1 69 ? -3.566 -1.009 -23.564 1.00 97.88 69 HIS A O 1
ATOM 551 N N . MET A 1 70 ? -2.086 -1.412 -21.926 1.00 97.88 70 MET A N 1
ATOM 552 C CA . MET A 1 70 ? -0.940 -0.885 -22.663 1.00 97.88 70 MET A CA 1
ATOM 553 C C . MET A 1 70 ? -0.549 -1.819 -23.820 1.00 97.88 70 MET A C 1
ATOM 555 O O . MET A 1 70 ? -0.479 -3.035 -23.618 1.00 97.88 70 MET A O 1
ATOM 559 N N . PRO A 1 71 ? -0.220 -1.282 -25.007 1.00 98.12 71 PRO A N 1
ATOM 560 C CA . PRO A 1 71 ? 0.432 -2.039 -26.075 1.00 98.12 71 PRO A CA 1
ATOM 561 C C . PRO A 1 71 ? 1.754 -2.676 -25.619 1.00 98.12 71 PRO A C 1
ATOM 563 O O . PRO A 1 71 ? 2.436 -2.141 -24.744 1.00 98.12 71 PRO A O 1
ATOM 566 N N . GLU A 1 72 ? 2.126 -3.820 -26.194 1.00 97.50 72 GLU A N 1
ATOM 567 C CA . GLU A 1 72 ? 3.293 -4.606 -25.759 1.00 97.50 72 GLU A CA 1
ATOM 568 C C . GLU A 1 72 ? 4.619 -3.829 -25.837 1.00 97.50 72 GLU A C 1
ATOM 570 O O . GLU A 1 72 ? 5.455 -3.919 -24.938 1.00 97.50 72 GLU A O 1
ATOM 575 N N . ASP A 1 73 ? 4.802 -3.009 -26.870 1.00 97.94 73 ASP A N 1
ATOM 576 C CA . ASP A 1 73 ? 5.964 -2.135 -27.033 1.00 97.94 73 ASP A CA 1
ATOM 577 C C . ASP A 1 73 ? 6.062 -1.096 -25.904 1.00 97.94 73 ASP A C 1
ATOM 579 O O . ASP A 1 73 ? 7.138 -0.893 -25.332 1.00 97.94 73 ASP A O 1
ATOM 583 N N . VAL A 1 74 ? 4.929 -0.511 -25.506 1.00 98.00 74 VAL A N 1
ATOM 584 C CA . VAL A 1 74 ? 4.844 0.418 -24.371 1.00 98.00 74 VAL A CA 1
ATOM 585 C C . VAL A 1 74 ? 5.123 -0.302 -23.050 1.00 98.00 74 VAL A C 1
ATOM 587 O O . VAL A 1 74 ? 5.857 0.227 -22.215 1.00 98.00 74 VAL A O 1
ATOM 590 N N . GLN A 1 75 ? 4.608 -1.524 -22.866 1.00 98.00 75 GLN A N 1
ATOM 591 C CA . GLN A 1 75 ? 4.910 -2.343 -21.684 1.00 98.00 75 GLN A CA 1
ATOM 592 C C . GLN A 1 75 ? 6.414 -2.613 -21.566 1.00 98.00 75 GLN A C 1
ATOM 594 O O . GLN A 1 75 ? 6.986 -2.463 -20.488 1.00 98.00 75 GLN A O 1
ATOM 599 N N . ASN A 1 76 ? 7.069 -2.974 -22.671 1.00 97.94 76 ASN A N 1
ATOM 600 C CA . ASN A 1 76 ? 8.502 -3.259 -22.693 1.00 97.94 76 ASN A CA 1
ATOM 601 C C . ASN A 1 76 ? 9.339 -2.007 -22.397 1.00 97.94 76 ASN A C 1
ATOM 603 O O . ASN A 1 76 ? 10.273 -2.072 -21.594 1.00 97.94 76 ASN A O 1
ATOM 607 N N . MET A 1 77 ? 8.971 -0.855 -22.967 1.00 98.06 77 MET A N 1
ATOM 608 C CA . MET A 1 77 ? 9.612 0.427 -22.659 1.00 98.06 77 MET A CA 1
ATOM 609 C C . MET A 1 77 ? 9.458 0.791 -21.176 1.00 98.06 77 MET A C 1
ATOM 611 O O . MET A 1 77 ? 10.440 1.125 -20.510 1.00 98.06 77 MET A O 1
ATOM 615 N N . MET A 1 78 ? 8.238 0.695 -20.640 1.00 97.94 78 MET A N 1
ATOM 616 C CA . MET A 1 78 ? 7.948 1.035 -19.248 1.00 97.94 78 MET A CA 1
ATOM 617 C C . MET A 1 78 ? 8.648 0.083 -18.274 1.00 97.94 78 MET A C 1
ATOM 619 O O . MET A 1 78 ? 9.197 0.542 -17.272 1.00 97.94 78 MET A O 1
ATOM 623 N N . ARG A 1 79 ? 8.709 -1.217 -18.593 1.00 98.00 79 ARG A N 1
ATOM 624 C CA . ARG A 1 79 ? 9.455 -2.219 -17.820 1.00 98.00 79 ARG A CA 1
ATOM 625 C C . ARG A 1 79 ? 10.949 -1.904 -17.788 1.00 98.00 79 ARG A C 1
ATOM 627 O O . ARG A 1 79 ? 11.548 -1.958 -16.719 1.00 98.00 79 ARG A O 1
ATOM 634 N N . GLY A 1 80 ? 11.537 -1.520 -18.922 1.00 98.31 80 GLY A N 1
ATOM 635 C CA . GLY A 1 80 ? 12.940 -1.101 -18.991 1.00 98.31 80 GLY A CA 1
ATOM 636 C C . GLY A 1 80 ? 13.230 0.132 -18.130 1.00 98.31 80 GLY A C 1
ATOM 637 O O . GLY A 1 80 ? 14.163 0.120 -17.328 1.00 98.31 80 GLY A O 1
ATOM 638 N N . ALA A 1 81 ? 12.395 1.171 -18.235 1.00 98.50 81 ALA A N 1
ATOM 639 C CA . ALA A 1 81 ? 12.529 2.386 -17.428 1.00 98.50 81 ALA A CA 1
ATOM 640 C C . ALA A 1 81 ? 12.356 2.108 -15.926 1.00 98.50 81 ALA A C 1
ATOM 642 O O . ALA A 1 81 ? 13.127 2.607 -15.106 1.00 98.50 81 ALA A O 1
ATOM 643 N N . TYR A 1 82 ? 11.375 1.280 -15.562 1.00 98.38 82 TYR A N 1
ATOM 644 C CA . TYR A 1 82 ? 11.130 0.908 -14.175 1.00 98.38 82 TYR A CA 1
ATOM 645 C C . TYR A 1 82 ? 12.264 0.050 -13.600 1.00 98.38 82 TYR A C 1
ATOM 647 O O . TYR A 1 82 ? 12.728 0.315 -12.494 1.00 98.38 82 TYR A O 1
ATOM 655 N N . GLY A 1 83 ? 12.785 -0.908 -14.371 1.00 98.31 83 GLY A N 1
ATOM 656 C CA . GLY A 1 83 ? 13.960 -1.693 -13.991 1.00 98.31 83 GLY A CA 1
ATOM 657 C C . GLY A 1 83 ? 15.205 -0.824 -13.791 1.00 98.31 83 GLY A C 1
ATOM 658 O O . GLY A 1 83 ? 15.899 -0.972 -12.787 1.00 98.31 83 GLY A O 1
ATOM 659 N N . ASN A 1 84 ? 15.457 0.145 -14.681 1.00 98.50 84 ASN A N 1
ATOM 660 C CA . ASN A 1 84 ? 16.550 1.107 -14.501 1.00 98.50 84 ASN A CA 1
ATOM 661 C C . ASN A 1 84 ? 16.378 1.933 -13.221 1.00 98.50 84 ASN A C 1
ATOM 663 O O . ASN A 1 84 ? 17.328 2.082 -12.456 1.00 98.50 84 ASN A O 1
ATOM 667 N N . PHE A 1 85 ? 15.167 2.428 -12.966 1.00 98.50 85 PHE A N 1
ATOM 668 C CA . PHE A 1 85 ? 14.852 3.162 -11.745 1.00 98.50 85 PHE A CA 1
ATOM 669 C C . PHE A 1 85 ? 15.160 2.332 -10.491 1.00 98.50 85 PHE A C 1
ATOM 671 O O . PHE A 1 85 ? 15.820 2.812 -9.567 1.00 98.50 85 PHE A O 1
ATOM 678 N N . GLN A 1 86 ? 14.726 1.069 -10.471 1.00 98.19 86 GLN A N 1
ATOM 679 C CA . GLN A 1 86 ? 14.934 0.173 -9.337 1.00 98.19 86 GLN A CA 1
ATOM 680 C C . GLN A 1 86 ? 16.409 -0.169 -9.119 1.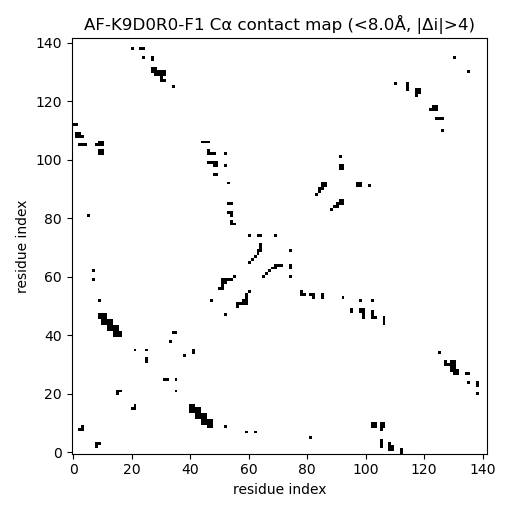00 98.19 86 GLN A C 1
ATOM 682 O O . GLN A 1 86 ? 16.850 -0.203 -7.972 1.00 98.19 86 GLN A O 1
ATOM 687 N N . THR A 1 87 ? 17.172 -0.417 -10.181 1.00 98.00 87 THR A N 1
ATOM 688 C CA . THR A 1 87 ? 18.572 -0.855 -10.071 1.00 98.00 87 THR A CA 1
ATOM 689 C C . THR A 1 87 ? 19.534 0.317 -9.894 1.00 98.00 87 THR A C 1
ATOM 691 O O . THR A 1 87 ? 20.391 0.284 -9.015 1.00 98.00 87 THR A O 1
ATOM 694 N N . ASN A 1 88 ? 19.390 1.370 -10.700 1.00 97.69 88 ASN A N 1
ATOM 695 C CA . ASN A 1 88 ? 20.409 2.409 -10.847 1.00 97.69 88 ASN A CA 1
ATOM 696 C C . ASN A 1 88 ? 20.045 3.702 -10.116 1.00 97.69 88 ASN A C 1
ATOM 698 O O . ASN A 1 88 ? 20.860 4.214 -9.346 1.00 97.69 88 ASN A O 1
ATOM 702 N N . ASP A 1 89 ? 18.829 4.213 -10.327 1.00 97.69 89 ASP A N 1
ATOM 703 C CA . ASP A 1 89 ? 18.457 5.542 -9.828 1.00 97.69 89 ASP A CA 1
ATOM 704 C C . ASP A 1 89 ? 18.198 5.513 -8.316 1.00 97.69 89 ASP A C 1
ATOM 706 O O . ASP A 1 89 ? 18.674 6.373 -7.576 1.00 97.69 89 ASP A O 1
ATOM 710 N N . PHE A 1 90 ? 17.448 4.509 -7.851 1.00 97.00 90 PHE A N 1
ATOM 711 C CA . PHE A 1 90 ? 17.024 4.386 -6.453 1.00 97.00 90 PHE A CA 1
ATOM 712 C C . PHE A 1 90 ? 17.668 3.211 -5.708 1.00 97.00 90 PHE A C 1
ATOM 714 O O . PHE A 1 90 ? 17.554 3.156 -4.484 1.00 97.00 90 PHE A O 1
ATOM 721 N N . LYS A 1 91 ? 18.355 2.299 -6.413 1.00 97.19 91 LYS A N 1
ATOM 722 C CA . LYS A 1 91 ? 19.114 1.172 -5.829 1.00 97.19 91 LYS A CA 1
ATOM 723 C C . LYS A 1 91 ? 18.295 0.343 -4.829 1.00 97.19 91 LYS A C 1
ATOM 725 O O . LYS A 1 91 ? 18.710 0.075 -3.705 1.00 97.19 91 LYS A O 1
ATOM 730 N N . LEU A 1 92 ? 17.090 -0.030 -5.243 1.00 97.06 92 LEU A N 1
ATOM 731 C CA . LEU A 1 92 ? 16.110 -0.758 -4.438 1.00 97.06 92 LEU A CA 1
ATOM 732 C C . LEU A 1 92 ? 16.301 -2.278 -4.503 1.00 97.06 92 LEU A C 1
ATOM 734 O O . LEU A 1 92 ? 15.891 -2.978 -3.582 1.00 97.06 92 LEU A O 1
ATOM 738 N N . ILE A 1 93 ? 16.886 -2.801 -5.586 1.00 94.38 93 ILE A N 1
ATOM 739 C CA . ILE A 1 93 ? 16.933 -4.249 -5.855 1.00 94.38 93 ILE A CA 1
ATOM 740 C C . ILE A 1 93 ? 17.738 -5.018 -4.804 1.00 94.38 93 ILE A C 1
ATOM 742 O O . ILE A 1 93 ? 17.346 -6.127 -4.439 1.00 94.38 93 ILE A O 1
ATOM 746 N N . ASP A 1 94 ? 18.796 -4.430 -4.254 1.00 91.94 94 ASP A N 1
ATOM 747 C CA . ASP A 1 94 ? 19.694 -5.125 -3.324 1.00 91.94 94 ASP A CA 1
ATOM 748 C C . ASP A 1 94 ? 19.132 -5.239 -1.896 1.00 91.94 94 ASP A C 1
ATOM 750 O O . ASP A 1 94 ? 19.750 -5.854 -1.029 1.00 91.94 94 ASP A O 1
ATOM 754 N N . SER A 1 95 ? 17.956 -4.661 -1.625 1.00 96.50 95 SER A N 1
ATOM 755 C CA . SER A 1 95 ? 17.345 -4.681 -0.297 1.00 96.50 95 SER A CA 1
ATOM 756 C C . SER A 1 95 ? 15.830 -4.817 -0.368 1.00 96.50 95 SER A C 1
ATOM 758 O O . SER A 1 95 ? 15.108 -3.896 -0.753 1.00 96.50 95 SER A O 1
ATOM 760 N N . ASP A 1 96 ? 15.332 -5.956 0.111 1.00 96.69 96 ASP A N 1
ATOM 761 C CA . ASP A 1 96 ? 13.898 -6.203 0.271 1.00 96.69 96 ASP A CA 1
ATOM 762 C C . ASP A 1 96 ? 13.242 -5.126 1.141 1.00 96.69 96 ASP A C 1
ATOM 764 O O . ASP A 1 96 ? 12.125 -4.692 0.857 1.00 96.69 96 ASP A O 1
ATOM 768 N N . ARG A 1 97 ? 13.968 -4.630 2.154 1.00 97.06 97 ARG A N 1
ATOM 769 C CA . ARG A 1 97 ? 13.507 -3.531 3.001 1.00 97.06 97 ARG A CA 1
ATOM 770 C C . ARG A 1 97 ? 13.396 -2.223 2.224 1.00 97.06 97 ARG A C 1
ATOM 772 O O . ARG A 1 97 ? 12.374 -1.558 2.338 1.00 97.06 97 ARG A O 1
ATOM 779 N N . ALA A 1 98 ? 14.394 -1.870 1.412 1.00 97.88 98 ALA A N 1
ATOM 780 C CA . ALA A 1 98 ? 14.353 -0.644 0.612 1.00 97.88 98 ALA A CA 1
ATOM 781 C C . ALA A 1 98 ? 13.197 -0.668 -0.399 1.00 97.88 98 ALA A C 1
ATOM 783 O O . ALA A 1 98 ? 12.479 0.324 -0.547 1.00 97.88 98 ALA A O 1
ATOM 784 N N . MET A 1 99 ? 12.974 -1.814 -1.049 1.00 98.00 99 MET A N 1
ATOM 785 C CA . MET A 1 99 ? 11.849 -2.002 -1.963 1.00 98.00 99 MET A CA 1
ATOM 786 C C . MET A 1 99 ? 10.498 -1.910 -1.238 1.00 98.00 99 MET A C 1
ATOM 788 O O . MET A 1 99 ? 9.579 -1.236 -1.710 1.00 98.00 99 MET A O 1
ATOM 792 N N . PHE A 1 100 ? 10.381 -2.544 -0.069 1.00 97.81 100 PHE A N 1
ATOM 793 C CA . PHE A 1 100 ? 9.180 -2.477 0.761 1.00 97.81 100 PHE A CA 1
ATOM 794 C C . PHE A 1 100 ? 8.903 -1.055 1.270 1.00 97.81 100 PHE A C 1
ATOM 796 O O . PHE A 1 100 ? 7.762 -0.597 1.230 1.00 97.81 100 PHE A O 1
ATOM 803 N N . ASP A 1 101 ? 9.932 -0.317 1.690 1.00 98.19 101 ASP A N 1
ATOM 804 C CA . ASP A 1 101 ? 9.802 1.074 2.126 1.00 98.19 101 ASP A CA 1
ATOM 805 C C . ASP A 1 101 ? 9.394 1.990 0.962 1.00 98.19 101 ASP A C 1
ATOM 807 O O . ASP A 1 101 ? 8.585 2.902 1.144 1.00 98.19 101 ASP A O 1
ATOM 811 N N . TRP A 1 102 ? 9.898 1.748 -0.255 1.00 98.38 102 TRP A N 1
ATOM 812 C CA . TRP A 1 102 ? 9.432 2.453 -1.452 1.00 98.38 102 TRP A CA 1
ATOM 813 C C . TRP A 1 102 ? 7.940 2.211 -1.704 1.00 98.38 102 TRP A C 1
ATOM 815 O O . TRP A 1 102 ? 7.203 3.181 -1.888 1.00 98.38 102 TRP A O 1
ATOM 825 N N . ALA A 1 103 ? 7.476 0.959 -1.654 1.00 98.19 103 ALA A N 1
ATOM 826 C CA . ALA A 1 103 ? 6.058 0.632 -1.811 1.00 98.19 103 ALA A CA 1
ATOM 827 C C . ALA A 1 103 ? 5.206 1.267 -0.698 1.00 98.19 103 ALA A C 1
ATOM 829 O O . ALA A 1 103 ? 4.172 1.881 -0.972 1.00 98.19 103 ALA A O 1
ATOM 830 N N . SER A 1 104 ? 5.695 1.213 0.542 1.00 98.12 104 SER A N 1
ATOM 831 C CA . SER A 1 104 ? 5.047 1.806 1.713 1.00 98.12 104 SER A CA 1
ATOM 832 C C . SER A 1 104 ? 4.874 3.313 1.556 1.00 98.12 104 SER A C 1
ATOM 834 O O . SER A 1 104 ? 3.783 3.820 1.775 1.00 98.12 104 SER A O 1
ATOM 836 N N . LYS A 1 105 ? 5.876 4.048 1.055 1.00 98.56 105 LYS A N 1
ATOM 837 C CA . LYS A 1 105 ? 5.739 5.494 0.781 1.00 98.56 105 LYS A CA 1
ATOM 838 C C . LYS A 1 105 ? 4.566 5.820 -0.151 1.00 98.56 105 LYS A C 1
ATOM 840 O O . LYS A 1 105 ? 3.935 6.859 0.022 1.00 98.56 105 LYS A O 1
ATOM 845 N N . GLN A 1 106 ? 4.232 4.935 -1.094 1.00 98.38 106 GLN A N 1
ATOM 846 C CA . GLN A 1 106 ? 3.077 5.135 -1.978 1.00 98.38 106 GLN A CA 1
ATOM 847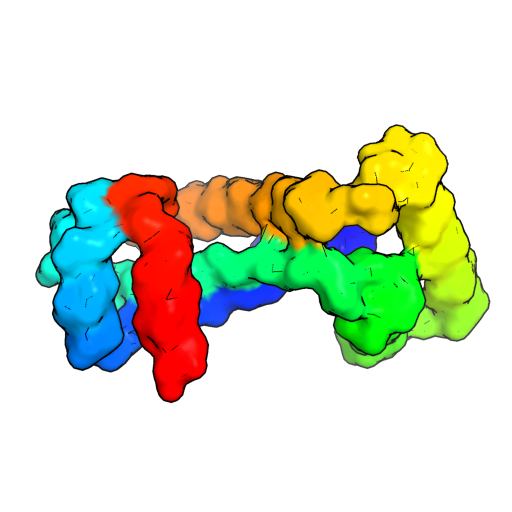 C C . GLN A 1 106 ? 1.758 5.003 -1.200 1.00 98.38 106 GLN A C 1
ATOM 849 O O . GLN A 1 106 ? 0.813 5.750 -1.434 1.00 98.38 106 GLN A O 1
ATOM 854 N N . ILE A 1 107 ? 1.709 4.102 -0.217 1.00 97.38 107 ILE A N 1
ATOM 855 C CA . ILE A 1 107 ? 0.555 3.921 0.670 1.00 97.38 107 ILE A CA 1
ATOM 856 C C . ILE A 1 107 ? 0.276 5.150 1.520 1.00 97.38 107 ILE A C 1
ATOM 858 O O . ILE A 1 107 ? -0.890 5.492 1.682 1.00 97.38 107 ILE A O 1
ATOM 862 N N . TYR A 1 108 ? 1.294 5.856 2.015 1.00 98.38 108 TYR A N 1
ATOM 863 C CA . TYR A 1 108 ? 1.058 7.075 2.801 1.00 98.38 108 TYR A CA 1
ATOM 864 C C . TYR A 1 108 ? 0.378 8.175 1.976 1.00 98.38 108 TYR A C 1
ATOM 866 O O . TYR A 1 108 ? -0.410 8.946 2.521 1.00 98.38 108 TYR A O 1
ATOM 874 N N . ILE A 1 109 ? 0.601 8.209 0.657 1.00 98.62 109 ILE A N 1
ATOM 875 C CA . ILE A 1 109 ? -0.143 9.097 -0.249 1.00 98.62 109 ILE A CA 1
ATOM 876 C C . 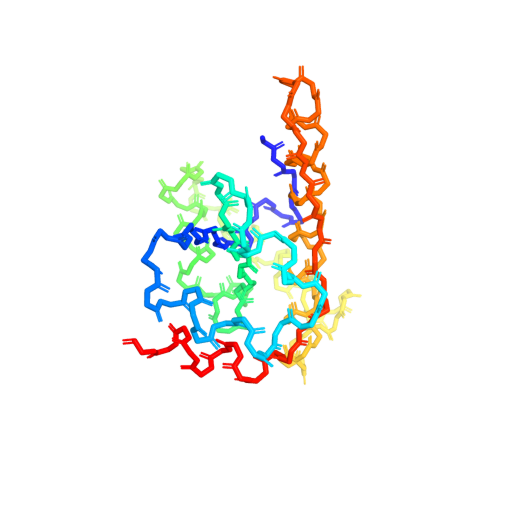ILE A 1 109 ? -1.613 8.666 -0.309 1.00 98.62 109 ILE A C 1
ATOM 878 O O . ILE A 1 109 ? -2.514 9.498 -0.191 1.00 98.62 109 ILE A O 1
ATOM 882 N N . ALA A 1 110 ? -1.868 7.362 -0.458 1.00 98.19 110 ALA A N 1
ATOM 883 C CA . ALA A 1 110 ? -3.228 6.840 -0.455 1.00 98.19 110 ALA A CA 1
ATOM 884 C C . ALA A 1 110 ? -3.953 7.099 0.872 1.00 98.19 110 ALA A C 1
ATOM 886 O O . ALA A 1 110 ? -5.089 7.568 0.849 1.00 98.19 110 ALA A O 1
ATOM 887 N N . LEU A 1 111 ? -3.272 6.886 1.999 1.00 98.44 111 LEU A N 1
ATOM 888 C CA . LEU A 1 111 ? -3.752 7.198 3.339 1.00 98.44 111 LEU A CA 1
ATOM 889 C C . LEU A 1 111 ? -4.116 8.680 3.462 1.00 98.44 111 LEU A C 1
ATOM 891 O O . LEU A 1 111 ? -5.235 8.986 3.859 1.00 98.44 111 LEU A O 1
ATOM 895 N N . GLY A 1 112 ? -3.225 9.595 3.067 1.00 98.38 112 GLY A N 1
ATOM 896 C CA . GLY A 1 112 ? -3.498 11.034 3.105 1.00 98.38 112 GLY A CA 1
ATOM 897 C C . GLY A 1 112 ? -4.778 11.403 2.351 1.00 98.38 112 GLY A C 1
ATOM 898 O O . GLY A 1 112 ? -5.667 12.041 2.912 1.00 98.38 112 GLY A O 1
ATOM 899 N N . ASN A 1 113 ? -4.932 10.907 1.122 1.00 98.19 113 ASN A N 1
ATOM 900 C CA . ASN A 1 113 ? -6.142 11.136 0.330 1.00 98.19 113 ASN A CA 1
ATOM 901 C C . ASN A 1 113 ? -7.402 10.533 0.963 1.00 98.19 113 ASN A C 1
ATOM 903 O O . ASN A 1 113 ? -8.468 11.146 0.895 1.00 98.19 113 ASN A O 1
ATOM 907 N N . MET A 1 114 ? -7.305 9.346 1.568 1.00 97.50 114 MET A N 1
ATOM 908 C CA . MET A 1 114 ? -8.427 8.718 2.269 1.00 97.50 114 MET A CA 1
ATOM 909 C C . MET A 1 114 ? -8.876 9.555 3.467 1.00 97.50 114 MET A C 1
ATOM 911 O O . MET A 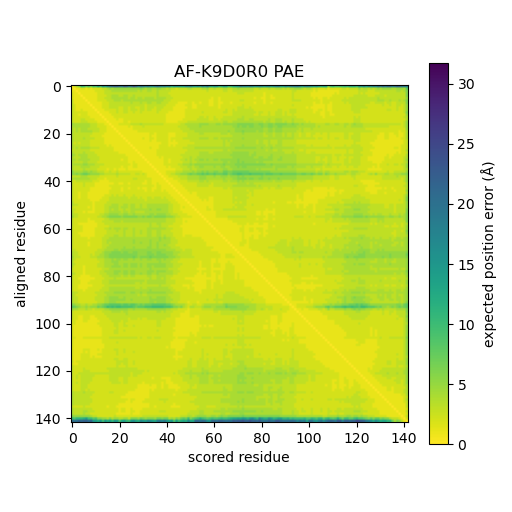1 114 ? -10.071 9.806 3.601 1.00 97.50 114 MET A O 1
ATOM 915 N N . LEU A 1 115 ? -7.936 10.035 4.287 1.00 98.19 115 LEU A N 1
ATOM 916 C CA . LEU A 1 115 ? -8.228 10.891 5.441 1.00 98.19 115 LEU A CA 1
ATOM 917 C C . LEU A 1 115 ? -8.881 12.211 5.003 1.00 98.19 115 LEU A C 1
ATOM 919 O O . LEU A 1 115 ? -9.910 12.604 5.549 1.00 98.19 115 LEU A O 1
ATOM 923 N N . THR A 1 116 ? -8.333 12.872 3.976 1.00 98.44 116 THR A N 1
ATOM 924 C CA . THR A 1 116 ? -8.912 14.109 3.428 1.00 98.44 116 THR A CA 1
ATOM 925 C C . THR A 1 116 ? -10.315 13.876 2.873 1.00 98.44 116 THR A C 1
ATOM 927 O O . THR A 1 116 ? -11.221 14.660 3.143 1.00 98.44 116 THR A O 1
ATOM 930 N N . THR A 1 117 ? -10.520 12.783 2.136 1.00 97.88 117 THR A N 1
ATOM 931 C CA . THR A 1 117 ? -11.836 12.452 1.572 1.00 97.88 117 THR A CA 1
ATOM 932 C C . THR A 1 117 ? -12.846 12.135 2.675 1.00 97.88 117 THR A C 1
ATOM 934 O O . THR A 1 117 ? -13.978 12.600 2.602 1.00 97.88 117 THR A O 1
ATOM 937 N N . ALA A 1 118 ? -12.447 11.398 3.717 1.00 97.69 118 ALA A N 1
ATOM 938 C CA . ALA A 1 118 ? -13.300 11.125 4.872 1.00 97.69 118 ALA A CA 1
ATOM 939 C C . ALA A 1 118 ? -13.753 12.431 5.541 1.00 97.69 118 ALA A C 1
ATOM 941 O O . ALA A 1 118 ? -14.953 12.646 5.703 1.00 97.69 118 ALA A O 1
ATOM 942 N N . ALA A 1 119 ? -12.821 13.354 5.801 1.00 98.25 119 ALA A N 1
ATOM 943 C CA . ALA A 1 119 ? -13.141 14.660 6.371 1.00 98.25 119 ALA A CA 1
ATOM 944 C C . ALA A 1 119 ? -14.105 15.474 5.486 1.00 98.25 119 ALA A C 1
ATOM 946 O O . ALA A 1 119 ? -15.061 16.057 5.994 1.00 98.25 119 ALA A O 1
ATOM 947 N N . MET A 1 120 ? -13.915 15.472 4.159 1.00 98.31 120 MET A N 1
ATOM 948 C CA . MET A 1 120 ? -14.832 16.134 3.214 1.00 98.31 120 MET A CA 1
ATOM 949 C C . MET A 1 120 ? -16.252 15.555 3.245 1.00 98.31 120 MET A C 1
ATOM 951 O O . MET A 1 120 ? -17.213 16.273 2.980 1.00 98.31 120 MET A O 1
ATOM 955 N N . LEU A 1 121 ? -16.383 14.267 3.562 1.00 98.19 121 LEU A N 1
ATOM 956 C CA . LEU A 1 121 ? -17.664 13.576 3.706 1.00 98.19 121 LEU A CA 1
ATOM 957 C C . LEU A 1 121 ? -18.244 13.684 5.127 1.00 98.19 121 LEU A C 1
ATOM 959 O O . LEU A 1 121 ? -19.280 13.082 5.402 1.00 98.19 121 LEU A O 1
ATOM 963 N N . GLY A 1 122 ? -17.598 14.431 6.029 1.00 98.00 122 GLY A N 1
ATOM 964 C CA . GLY A 1 122 ? -18.016 14.558 7.427 1.00 98.00 122 GLY A CA 1
ATOM 965 C C . GLY A 1 122 ? -17.773 13.294 8.259 1.00 98.00 122 GLY A C 1
ATOM 966 O O . GLY A 1 122 ? -18.478 13.066 9.238 1.00 98.00 122 GLY A O 1
ATOM 967 N N . VAL A 1 123 ? -16.814 12.456 7.857 1.00 98.06 123 VAL A N 1
ATOM 968 C CA . VAL A 1 123 ? -16.433 11.221 8.551 1.00 98.06 123 VAL A CA 1
ATOM 969 C C . VAL A 1 123 ? -15.102 11.424 9.269 1.00 98.06 123 VAL A C 1
ATOM 971 O O . VAL A 1 123 ? -14.077 11.695 8.640 1.00 98.06 123 VAL A O 1
ATOM 974 N N . ASP A 1 124 ? -15.103 11.226 10.586 1.00 97.56 124 ASP A N 1
ATOM 975 C CA . ASP A 1 124 ? -13.878 11.223 11.382 1.00 97.56 124 ASP A CA 1
ATOM 976 C C . ASP A 1 124 ? -13.018 9.994 11.066 1.00 97.56 124 ASP A C 1
ATOM 978 O O . ASP A 1 124 ? -13.509 8.876 10.892 1.00 97.56 124 ASP A O 1
ATOM 982 N N . SER A 1 125 ? -11.703 10.191 11.001 1.00 97.81 125 SER A N 1
ATOM 983 C CA . SER A 1 125 ? -10.742 9.118 10.743 1.00 97.81 125 SER A CA 1
ATOM 984 C C . SER A 1 125 ? -9.430 9.361 11.486 1.00 97.81 125 SER A C 1
ATOM 986 O O . SER A 1 125 ? -9.091 10.493 11.827 1.00 97.81 125 SER A O 1
ATOM 988 N N . CYS A 1 126 ? -8.695 8.283 11.772 1.00 97.75 126 CYS A N 1
ATOM 989 C CA . CYS A 1 126 ? -7.452 8.331 12.539 1.00 97.75 126 CYS A CA 1
ATOM 990 C C . CYS A 1 126 ? -6.405 7.395 11.907 1.00 97.75 126 CYS A C 1
ATOM 992 O O . CYS A 1 126 ? -6.646 6.185 11.859 1.00 97.75 126 CYS A O 1
ATOM 994 N N . PRO A 1 127 ? -5.265 7.912 11.404 1.00 98.12 127 PRO A N 1
ATOM 995 C CA . PRO A 1 127 ? -4.149 7.075 10.972 1.00 98.12 127 PRO A CA 1
ATOM 996 C C . PRO A 1 127 ? -3.416 6.476 12.177 1.00 98.12 127 PRO A C 1
ATOM 998 O O . PRO A 1 127 ? -3.285 7.119 13.216 1.00 98.12 127 PRO A O 1
ATOM 1001 N N . ILE A 1 128 ? -2.922 5.244 12.036 1.00 98.25 128 ILE A N 1
ATOM 1002 C CA . ILE A 1 128 ? -2.368 4.466 13.149 1.00 98.25 128 ILE A CA 1
ATOM 1003 C C . ILE A 1 128 ? -1.064 3.788 12.714 1.00 98.25 128 ILE A C 1
ATOM 1005 O O . ILE A 1 128 ? -1.064 2.997 11.778 1.00 98.25 128 ILE A O 1
ATOM 1009 N N . GLU A 1 129 ? 0.012 4.028 13.466 1.00 98.12 129 GLU A N 1
ATOM 1010 C CA . GLU A 1 129 ? 1.262 3.238 13.445 1.00 98.12 129 GLU A CA 1
ATOM 1011 C C . GLU A 1 129 ? 1.543 2.555 14.794 1.00 98.12 129 GLU A C 1
ATOM 1013 O O . GLU A 1 129 ? 2.484 1.777 14.926 1.00 98.12 129 GLU A O 1
ATOM 1018 N N . GLY A 1 130 ? 0.734 2.847 15.819 1.00 98.06 130 GLY A N 1
ATOM 1019 C CA . GLY A 1 130 ? 0.951 2.378 17.184 1.00 98.06 130 GLY A CA 1
ATOM 1020 C C . GLY A 1 130 ? 0.572 0.913 17.392 1.00 98.06 130 GLY A C 1
ATOM 1021 O O . GLY A 1 130 ? -0.378 0.610 18.111 1.00 98.06 130 GLY A O 1
ATOM 1022 N N . PHE A 1 131 ? 1.291 -0.004 16.754 1.00 98.38 131 PHE A N 1
ATOM 1023 C CA . PHE A 1 131 ? 1.099 -1.446 16.876 1.00 98.38 131 PHE A CA 1
ATOM 1024 C C . PHE A 1 131 ? 2.418 -2.204 16.702 1.00 98.38 131 PHE A C 1
ATOM 1026 O O . PHE A 1 131 ? 3.411 -1.670 16.211 1.00 98.38 131 PHE A O 1
ATOM 1033 N N . ASN A 1 132 ? 2.445 -3.467 17.124 1.00 98.31 132 ASN A N 1
ATOM 1034 C CA . ASN A 1 132 ? 3.559 -4.364 16.834 1.00 98.31 132 ASN A CA 1
ATOM 1035 C C . ASN A 1 132 ? 3.337 -5.037 15.470 1.00 98.31 132 ASN A C 1
ATOM 1037 O O . ASN A 1 132 ? 2.410 -5.832 15.323 1.00 98.31 132 ASN A O 1
ATOM 1041 N N . ILE A 1 133 ? 4.179 -4.714 14.485 1.00 96.12 133 ILE A N 1
ATOM 1042 C CA . ILE A 1 133 ? 4.008 -5.176 13.101 1.00 96.12 133 ILE A CA 1
ATOM 1043 C C . ILE A 1 133 ? 4.067 -6.703 12.964 1.00 96.12 133 ILE A C 1
ATOM 1045 O O . ILE A 1 133 ? 3.196 -7.273 12.318 1.00 96.12 133 ILE A O 1
ATOM 1049 N N . GLU A 1 134 ? 5.011 -7.371 13.631 1.00 96.94 134 GLU A N 1
ATOM 1050 C CA . GLU A 1 134 ? 5.194 -8.828 13.542 1.00 96.94 134 GLU A CA 1
ATOM 1051 C C . GLU A 1 134 ? 3.957 -9.577 14.050 1.00 96.94 134 GLU A C 1
ATOM 1053 O O . GLU A 1 134 ? 3.441 -10.472 13.385 1.00 96.94 134 GLU A O 1
ATOM 1058 N N . LYS A 1 135 ? 3.415 -9.154 15.198 1.00 98.06 135 LYS A N 1
ATOM 1059 C CA . LYS A 1 135 ? 2.205 -9.754 15.773 1.00 98.06 135 LYS A CA 1
ATOM 1060 C C . LYS A 1 135 ? 0.967 -9.499 14.917 1.00 98.06 135 LYS A C 1
ATOM 1062 O O . LYS A 1 135 ? 0.103 -10.365 14.821 1.00 98.06 135 LYS A O 1
ATOM 1067 N N . VAL A 1 136 ? 0.854 -8.316 14.309 1.00 97.44 136 VAL A N 1
ATOM 1068 C CA . VAL A 1 136 ? -0.252 -8.018 13.387 1.00 97.44 136 VAL A CA 1
ATOM 1069 C C . VAL A 1 136 ? -0.152 -8.889 12.133 1.00 97.44 136 VAL A C 1
ATOM 1071 O O . VAL A 1 136 ? -1.157 -9.472 11.735 1.00 97.44 136 VAL A O 1
ATOM 1074 N N . GLU A 1 137 ? 1.035 -9.033 11.540 1.00 95.56 137 GLU A N 1
ATOM 1075 C CA . GLU A 1 137 ? 1.241 -9.914 10.384 1.00 95.56 137 GLU A CA 1
ATOM 1076 C C . GLU A 1 137 ? 0.895 -11.376 10.707 1.00 95.56 137 GLU A 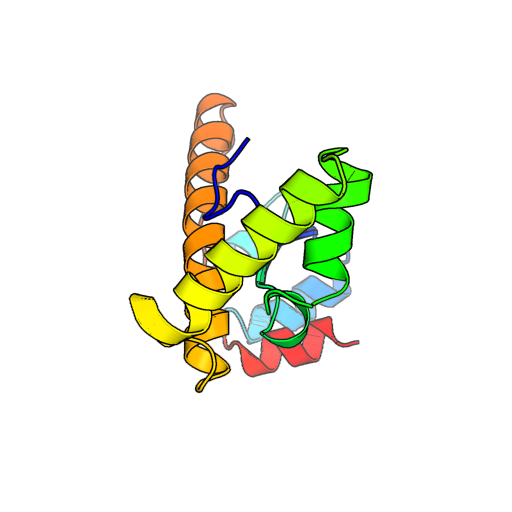C 1
ATOM 1078 O O . GLU A 1 137 ? 0.225 -12.027 9.903 1.00 95.56 137 GLU A O 1
ATOM 1083 N N . GLU A 1 138 ? 1.261 -11.877 11.891 1.00 96.38 138 GLU A N 1
ATOM 1084 C CA . GLU A 1 138 ? 0.884 -13.220 12.350 1.00 96.38 138 GLU A CA 1
ATOM 1085 C C . GLU A 1 138 ? -0.643 -13.382 12.434 1.00 96.38 138 GLU A C 1
ATOM 1087 O O . GLU A 1 138 ? -1.194 -14.349 11.911 1.00 96.38 138 GLU A O 1
ATOM 1092 N N . ILE A 1 139 ? -1.349 -12.408 13.023 1.00 96.06 139 ILE A N 1
ATOM 1093 C CA . ILE A 1 139 ? -2.816 -12.433 13.154 1.00 96.06 139 ILE A CA 1
ATOM 1094 C C . ILE A 1 139 ? -3.514 -12.444 11.788 1.00 96.06 139 ILE A C 1
ATOM 1096 O O . ILE A 1 139 ? -4.556 -13.085 11.651 1.00 96.06 139 ILE A O 1
ATOM 1100 N N . LEU A 1 140 ? -2.971 -11.724 10.802 1.00 92.00 140 LEU A N 1
ATOM 1101 C CA . LEU A 1 140 ? -3.550 -11.594 9.460 1.00 92.00 140 LEU A CA 1
ATOM 1102 C C . LEU A 1 140 ? -3.176 -12.731 8.504 1.00 92.00 140 LEU A C 1
ATOM 1104 O O . LEU A 1 140 ? -3.795 -12.853 7.450 1.00 92.00 140 LEU A O 1
ATOM 1108 N N . SER A 1 141 ? -2.162 -13.526 8.846 1.00 84.94 141 SER A N 1
ATOM 1109 C CA . SER A 1 141 ? -1.730 -14.686 8.055 1.00 84.94 141 SER A CA 1
ATOM 1110 C C . SER A 1 141 ? -2.529 -15.961 8.371 1.00 84.94 141 SER A C 1
ATOM 1112 O O . SER A 1 141 ? -2.288 -16.995 7.748 1.00 84.94 141 SER A O 1
ATOM 1114 N N . LEU A 1 142 ? -3.460 -15.886 9.332 1.00 55.34 142 LEU A N 1
ATOM 1115 C CA . LEU A 1 142 ? -4.456 -16.913 9.669 1.00 55.34 142 LEU A CA 1
ATOM 1116 C C . LEU A 1 142 ? -5.706 -16.794 8.786 1.00 55.34 142 LEU A C 1
ATOM 1118 O O . LEU A 1 142 ? -6.274 -17.855 8.445 1.00 55.34 142 LEU A O 1
#

Radius of gyration: 17.36 Å; Cα contacts (8 Å, |Δi|>4): 157; chains: 1; bounding box: 38×33×50 Å

Solvent-accessible surface area (backbone atoms only — not comparable to full-atom values): 8223 Å² total; per-residue (Å²): 139,64,75,34,82,96,65,66,61,48,58,46,82,44,78,62,78,56,62,77,55,51,64,63,43,43,86,47,16,76,61,37,42,69,50,74,75,67,47,95,71,46,73,49,80,42,56,45,47,40,82,49,65,41,53,85,15,68,54,45,48,42,46,40,45,76,71,62,63,48,55,69,70,58,46,53,53,52,33,51,54,46,39,44,41,35,57,68,76,66,53,24,74,90,30,62,64,53,33,27,52,56,27,38,58,37,44,55,48,38,50,52,53,50,50,55,50,33,51,76,71,74,38,91,79,81,92,72,79,43,51,46,64,70,63,50,53,57,64,72,73,109